Protein AF-A0AA88RPQ1-F1 (afdb_monomer_lite)

Organism: NCBI:txid112253

Structure (mmCIF, N/CA/C/O backbone):
data_AF-A0AA88RPQ1-F1
#
_entry.id   AF-A0AA88RPQ1-F1
#
loop_
_atom_site.group_PDB
_atom_site.id
_atom_site.type_symbol
_atom_site.label_atom_id
_atom_site.label_alt_id
_atom_site.label_comp_id
_atom_site.label_asym_id
_atom_site.label_entity_id
_atom_site.label_seq_id
_atom_site.pdbx_PDB_ins_code
_atom_site.Cartn_x
_atom_site.Cartn_y
_atom_site.Cartn_z
_atom_site.occupancy
_atom_site.B_iso_or_equiv
_atom_site.auth_seq_id
_atom_site.auth_comp_id
_atom_site.auth_asym_id
_atom_site.auth_atom_id
_atom_site.p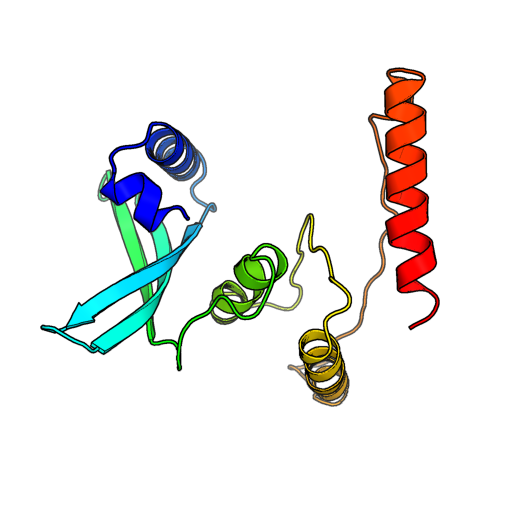dbx_PDB_model_num
ATOM 1 N N . MET A 1 1 ? 1.949 0.359 9.535 1.00 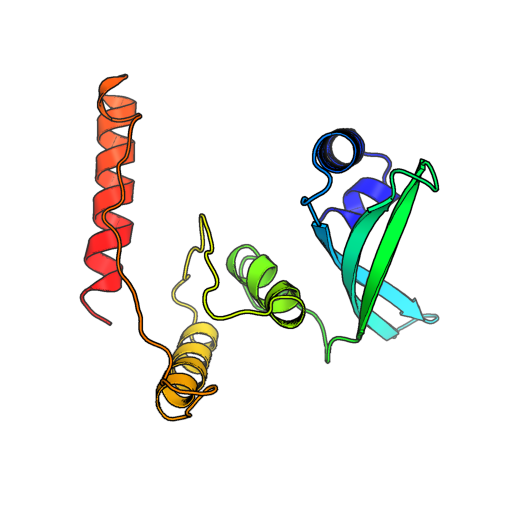71.94 1 MET A N 1
ATOM 2 C CA . MET A 1 1 ? 1.415 1.557 10.227 1.00 71.94 1 MET A CA 1
ATOM 3 C C . MET A 1 1 ? 0.007 1.309 10.757 1.00 71.94 1 MET A C 1
ATOM 5 O O . MET A 1 1 ? -0.143 1.326 11.966 1.00 71.94 1 MET A O 1
ATOM 9 N N . TYR A 1 2 ? -0.981 0.976 9.917 1.00 82.88 2 TYR A N 1
ATOM 10 C CA . TYR A 1 2 ? -2.363 0.727 10.369 1.00 82.88 2 TYR A CA 1
ATOM 11 C C . TYR A 1 2 ? -2.497 -0.318 11.497 1.00 82.88 2 TYR A C 1
ATOM 13 O O . TYR A 1 2 ? -3.101 -0.016 12.520 1.00 82.88 2 TYR A O 1
ATOM 21 N N . GLY A 1 3 ? -1.876 -1.501 11.369 1.00 82.31 3 GLY A N 1
ATOM 22 C CA . GLY A 1 3 ? -1.932 -2.538 12.414 1.00 82.31 3 GLY A CA 1
ATOM 23 C C . GLY A 1 3 ? -1.423 -2.073 13.785 1.00 82.31 3 GLY A C 1
ATOM 24 O O . GLY A 1 3 ? -2.063 -2.321 14.801 1.00 82.31 3 GLY A O 1
ATOM 25 N N . TYR A 1 4 ? -0.326 -1.312 13.804 1.00 84.69 4 TYR A N 1
ATOM 26 C CA . TYR A 1 4 ? 0.223 -0.712 15.025 1.00 84.69 4 TYR A CA 1
ATOM 27 C C . TYR A 1 4 ? -0.730 0.324 15.638 1.00 84.69 4 TYR A C 1
ATOM 29 O O . TYR A 1 4 ? -1.042 0.255 16.823 1.00 84.69 4 TYR A O 1
ATOM 37 N N . GLN A 1 5 ? -1.250 1.243 14.818 1.00 85.94 5 GLN A N 1
ATOM 38 C CA . GLN A 1 5 ? -2.199 2.273 15.258 1.00 85.94 5 GLN A CA 1
ATOM 39 C C . GLN A 1 5 ? -3.470 1.658 15.843 1.00 85.94 5 GLN A C 1
ATOM 41 O O . GLN A 1 5 ? -3.979 2.117 16.862 1.00 85.94 5 GLN A O 1
ATOM 46 N N . LYS A 1 6 ? -3.955 0.583 15.216 1.00 86.06 6 LYS A N 1
ATOM 47 C CA . LYS A 1 6 ? -5.101 -0.191 15.684 1.00 86.06 6 LYS A CA 1
ATOM 48 C C . LYS A 1 6 ? -4.813 -0.871 17.022 1.00 86.06 6 LYS A C 1
ATOM 50 O O . LYS A 1 6 ? -5.631 -0.765 17.928 1.00 86.06 6 LYS A O 1
ATOM 55 N N . GLY A 1 7 ? -3.655 -1.520 17.167 1.00 84.44 7 GLY A N 1
ATOM 56 C CA . GLY A 1 7 ? -3.239 -2.153 18.425 1.00 84.44 7 GLY A CA 1
ATOM 57 C C . GLY A 1 7 ? -3.122 -1.170 19.596 1.00 84.44 7 GLY A C 1
ATOM 58 O O . GLY A 1 7 ? -3.408 -1.538 20.731 1.00 84.44 7 GLY A O 1
ATOM 59 N N . ASN A 1 8 ? -2.776 0.087 19.311 1.00 87.31 8 ASN A N 1
ATOM 60 C CA . ASN A 1 8 ? -2.660 1.154 20.308 1.00 87.31 8 ASN A CA 1
ATOM 61 C C . ASN A 1 8 ? -3.944 1.972 20.519 1.00 87.31 8 ASN A C 1
ATOM 63 O O . ASN A 1 8 ? -3.943 2.882 21.345 1.00 87.31 8 ASN A O 1
ATOM 67 N N . GLY A 1 9 ? -5.021 1.694 19.776 1.00 87.19 9 GLY A N 1
ATOM 68 C CA . GLY A 1 9 ? -6.270 2.457 19.870 1.00 87.19 9 GLY A CA 1
ATOM 69 C C . GLY A 1 9 ? -6.147 3.917 19.417 1.00 87.19 9 GLY A C 1
ATOM 70 O O . GLY A 1 9 ? -6.804 4.793 19.972 1.00 87.19 9 GLY A O 1
ATOM 71 N N . GLU A 1 10 ? -5.287 4.211 18.440 1.00 91.94 10 GLU A N 1
ATOM 72 C CA . GLU A 1 10 ? -5.143 5.567 17.903 1.00 91.94 10 GLU A CA 1
ATOM 73 C C . GLU A 1 10 ? -6.362 5.980 17.060 1.00 91.94 10 GLU A C 1
ATOM 75 O O . GLU A 1 10 ? -6.844 5.209 16.228 1.00 91.94 10 GLU A O 1
ATOM 80 N N . SER A 1 11 ? -6.787 7.246 17.170 1.00 89.38 11 SER A N 1
ATOM 81 C CA . SER A 1 11 ? -7.934 7.794 16.421 1.00 89.38 11 SER A CA 1
ATOM 82 C C . SER A 1 11 ? -7.799 7.645 14.901 1.00 89.38 11 SER A C 1
ATOM 84 O O . SER A 1 11 ? -8.776 7.400 14.198 1.00 89.38 11 SER A O 1
ATOM 86 N N . ARG A 1 12 ? -6.569 7.709 14.377 1.00 89.38 12 ARG A N 1
ATOM 87 C CA . ARG A 1 12 ? -6.282 7.495 12.949 1.00 89.38 12 ARG A CA 1
ATOM 88 C C . ARG A 1 12 ? -6.726 6.116 12.458 1.00 89.38 12 ARG A C 1
ATOM 90 O O . ARG A 1 12 ? -7.152 5.988 11.313 1.00 89.38 12 ARG A O 1
ATOM 97 N N . ALA A 1 13 ? -6.647 5.081 13.296 1.00 90.81 13 ALA A N 1
ATOM 98 C CA . ALA A 1 13 ? -7.126 3.754 12.923 1.00 90.81 13 ALA A CA 1
ATOM 99 C C . ALA A 1 13 ? -8.659 3.723 12.799 1.00 90.81 13 ALA A C 1
ATOM 101 O O . ALA A 1 13 ? -9.188 3.042 11.917 1.00 90.81 13 ALA A O 1
ATOM 102 N N . GLU A 1 14 ? -9.368 4.493 13.630 1.00 92.50 14 GLU A N 1
ATOM 103 C CA . GLU A 1 14 ? -10.824 4.646 13.555 1.00 92.50 14 GLU A CA 1
ATOM 104 C C . GLU A 1 14 ? -11.248 5.404 12.295 1.00 92.50 14 GLU A C 1
ATOM 106 O O . GLU A 1 14 ? -12.198 4.996 11.628 1.00 92.50 14 GLU A O 1
ATOM 111 N N . GLU A 1 15 ? -10.515 6.453 11.918 1.00 93.94 15 GLU A N 1
ATOM 112 C CA . GLU A 1 15 ? -10.731 7.191 10.668 1.00 93.94 15 GLU A CA 1
ATOM 113 C C . GLU A 1 15 ? -10.535 6.287 9.443 1.00 93.94 15 GLU A C 1
ATOM 115 O O . GLU A 1 15 ? -11.379 6.257 8.546 1.00 93.94 15 GLU A O 1
ATOM 120 N N . ILE A 1 16 ? -9.466 5.484 9.416 1.00 93.19 16 ILE A N 1
ATOM 121 C CA . ILE A 1 16 ? -9.223 4.515 8.337 1.00 93.19 16 ILE A CA 1
ATOM 122 C C . ILE A 1 16 ? -10.343 3.465 8.289 1.00 93.19 16 ILE A C 1
ATOM 124 O O . ILE A 1 16 ? -10.850 3.147 7.210 1.00 93.19 16 ILE A O 1
ATOM 128 N N . LEU A 1 17 ? -10.785 2.954 9.443 1.00 94.00 17 LEU A N 1
ATOM 129 C CA . LEU A 1 17 ? -11.918 2.030 9.515 1.00 94.00 17 LEU A CA 1
ATOM 130 C C . LEU A 1 17 ? -13.213 2.683 9.012 1.00 94.00 17 LEU A C 1
ATOM 132 O O . LEU A 1 17 ? -13.978 2.049 8.286 1.00 94.00 17 LEU A O 1
ATOM 136 N N . TYR A 1 18 ? -13.461 3.945 9.361 1.00 95.12 18 TYR A N 1
ATOM 137 C CA . TYR A 1 18 ? -14.588 4.720 8.851 1.00 95.12 18 TYR A CA 1
ATOM 138 C C . TYR A 1 18 ? -14.531 4.853 7.324 1.00 95.12 18 TYR A C 1
ATOM 140 O O . TYR A 1 18 ? -15.545 4.656 6.653 1.00 95.12 18 TYR A O 1
ATOM 148 N N . LEU A 1 19 ? -13.358 5.116 6.746 1.00 95.50 19 LEU A N 1
ATOM 149 C CA . LEU A 1 19 ? -13.198 5.162 5.293 1.00 95.50 19 LEU A CA 1
ATOM 150 C C . LEU A 1 19 ? -13.504 3.808 4.646 1.00 95.50 19 LEU A C 1
ATOM 152 O O . LEU A 1 19 ? -14.239 3.780 3.661 1.00 95.50 19 LEU A O 1
ATOM 156 N N . MET A 1 20 ? -13.021 2.694 5.209 1.00 96.00 20 MET A N 1
ATOM 157 C CA . MET A 1 20 ? -13.335 1.352 4.694 1.00 96.00 20 MET A CA 1
ATOM 158 C C . MET A 1 20 ? -14.833 1.030 4.787 1.00 96.00 20 MET A C 1
ATOM 160 O O . MET A 1 20 ? -15.389 0.424 3.876 1.00 96.00 20 MET A O 1
ATOM 164 N N . LYS A 1 21 ? -15.512 1.478 5.851 1.00 96.25 21 LYS A N 1
ATOM 165 C CA . LYS A 1 2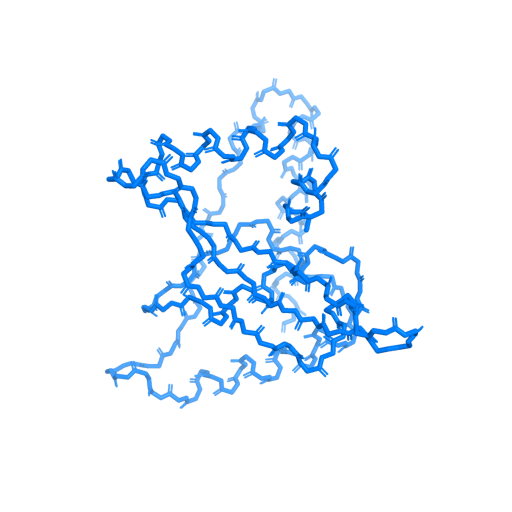1 ? -16.970 1.333 6.003 1.00 96.25 21 LYS A CA 1
ATOM 166 C C . LYS A 1 21 ? -17.754 2.074 4.926 1.00 96.25 21 LYS A C 1
ATOM 168 O O . LYS A 1 21 ? -18.773 1.571 4.472 1.00 96.25 21 LYS A O 1
ATOM 173 N N . ASN A 1 22 ? -17.305 3.261 4.529 1.00 96.62 22 ASN A N 1
ATOM 174 C CA . ASN A 1 22 ? -18.028 4.092 3.564 1.00 96.62 22 ASN A CA 1
ATOM 175 C C . ASN A 1 22 ? -17.619 3.838 2.107 1.00 96.62 22 ASN A C 1
ATOM 177 O O . ASN A 1 22 ? -18.283 4.324 1.196 1.00 96.62 22 ASN A O 1
ATOM 181 N N . ASN A 1 23 ? -16.544 3.082 1.874 1.00 95.50 23 ASN A N 1
ATOM 182 C CA . ASN A 1 23 ? -16.013 2.812 0.543 1.00 95.50 23 ASN A CA 1
ATOM 183 C C . ASN A 1 23 ? -15.764 1.310 0.385 1.00 95.50 23 ASN A C 1
ATOM 185 O O . ASN A 1 23 ? -14.692 0.817 0.716 1.00 95.50 23 ASN A O 1
ATOM 189 N N . GLU A 1 24 ? -16.737 0.579 -0.162 1.00 92.81 24 GLU A N 1
ATOM 190 C CA . GLU A 1 24 ? -16.681 -0.890 -0.277 1.00 92.81 24 GLU A CA 1
ATOM 191 C C . GLU A 1 24 ? -15.471 -1.403 -1.083 1.00 92.81 24 GLU A C 1
ATOM 193 O O . GLU A 1 24 ? -14.927 -2.472 -0.808 1.00 92.81 24 GLU A O 1
ATOM 198 N N . ALA A 1 25 ? -15.011 -0.627 -2.068 1.00 91.31 25 ALA A N 1
ATOM 199 C CA . ALA A 1 25 ? -13.838 -0.974 -2.864 1.00 91.31 25 ALA A CA 1
ATOM 200 C C . ALA A 1 25 ? -12.504 -0.742 -2.126 1.00 91.31 25 ALA A C 1
ATOM 202 O O . ALA A 1 25 ? -11.471 -1.267 -2.563 1.00 91.31 25 ALA A O 1
ATOM 203 N N . LEU A 1 26 ? -12.508 0.035 -1.036 1.00 94.31 26 LEU A N 1
ATOM 204 C CA . LEU A 1 26 ? -11.302 0.387 -0.300 1.00 94.31 26 LEU A CA 1
ATOM 205 C C . LEU A 1 26 ? -10.784 -0.819 0.482 1.00 94.31 26 LEU A C 1
ATOM 207 O O . LEU A 1 26 ? -11.505 -1.487 1.223 1.00 94.31 26 LEU A O 1
ATOM 211 N N . ARG A 1 27 ? -9.492 -1.075 0.314 1.00 94.56 27 ARG A N 1
ATOM 212 C CA . ARG A 1 27 ? -8.748 -2.125 1.004 1.00 94.56 27 ARG A CA 1
ATOM 213 C C . ARG A 1 27 ? -7.504 -1.493 1.599 1.00 94.56 27 ARG A C 1
ATOM 215 O O . ARG A 1 27 ? -6.933 -0.584 0.997 1.00 94.56 27 ARG A O 1
ATOM 222 N N . VAL A 1 28 ? -7.085 -1.977 2.758 1.00 94.00 28 VAL A N 1
ATOM 223 C CA . VAL A 1 28 ? -5.899 -1.467 3.451 1.00 94.00 28 VAL A CA 1
ATOM 224 C C . VAL A 1 28 ? -4.900 -2.601 3.580 1.00 94.00 28 VAL A C 1
ATOM 226 O O . VAL A 1 28 ? -5.226 -3.666 4.098 1.00 94.00 28 VAL A O 1
ATOM 229 N N . ALA A 1 29 ? -3.684 -2.376 3.091 1.00 92.69 29 ALA A N 1
ATOM 230 C CA . ALA A 1 29 ? -2.565 -3.274 3.321 1.00 92.69 29 ALA A CA 1
ATOM 231 C C . ALA A 1 29 ? -1.693 -2.722 4.454 1.00 92.69 29 ALA A C 1
ATOM 233 O O . ALA A 1 29 ? -1.434 -1.519 4.516 1.00 92.69 29 ALA A O 1
ATOM 234 N N . TYR A 1 30 ? -1.217 -3.586 5.347 1.00 91.00 30 TYR A N 1
ATOM 235 C CA . TYR A 1 30 ? -0.244 -3.216 6.374 1.00 91.00 30 TYR A CA 1
ATOM 236 C C . TYR A 1 30 ? 0.699 -4.374 6.703 1.00 91.00 30 TYR A C 1
ATOM 238 O O . TYR A 1 30 ? 0.415 -5.528 6.393 1.00 91.00 30 TYR A O 1
ATOM 246 N N . VAL A 1 31 ? 1.829 -4.048 7.331 1.00 89.62 31 VAL A N 1
ATOM 247 C CA . VAL A 1 31 ? 2.740 -5.042 7.907 1.00 89.62 31 VAL A CA 1
ATOM 248 C C . VAL A 1 31 ? 2.360 -5.315 9.349 1.00 89.62 31 VAL A C 1
ATOM 250 O O . VAL A 1 31 ? 2.218 -4.373 10.136 1.00 89.62 31 VAL A O 1
ATOM 253 N N . ASP A 1 32 ? 2.223 -6.592 9.663 1.00 89.69 32 ASP A N 1
ATOM 254 C CA . ASP A 1 32 ? 2.010 -7.131 10.995 1.00 89.69 32 ASP A CA 1
ATOM 255 C C . ASP A 1 32 ? 3.290 -7.823 11.485 1.00 89.69 32 ASP A C 1
ATOM 257 O O . ASP A 1 32 ? 3.990 -8.476 10.704 1.00 89.69 32 ASP A O 1
ATOM 261 N N . GLU A 1 33 ? 3.600 -7.661 12.768 1.00 88.69 33 GLU A N 1
ATOM 262 C CA . GLU A 1 33 ? 4.789 -8.225 13.411 1.00 88.69 33 GLU A CA 1
ATOM 263 C C . GLU A 1 33 ? 4.346 -9.190 14.506 1.00 88.69 33 GLU A C 1
ATOM 265 O O . GLU A 1 33 ? 3.803 -8.782 15.534 1.00 88.69 33 GLU A O 1
ATOM 270 N N . PHE A 1 34 ? 4.594 -10.480 14.300 1.00 85.56 34 PHE A N 1
ATOM 271 C CA . PHE A 1 34 ? 4.248 -11.519 15.258 1.00 85.56 34 PHE A CA 1
ATOM 272 C C . PHE A 1 34 ? 5.502 -11.986 15.997 1.00 85.56 34 PHE A C 1
ATOM 274 O O . PHE A 1 34 ? 6.456 -12.456 15.381 1.00 85.56 34 PHE A O 1
ATOM 281 N N . ARG A 1 35 ? 5.518 -11.864 17.329 1.00 82.81 35 ARG A N 1
ATOM 282 C CA . ARG A 1 35 ? 6.651 -12.304 18.158 1.00 82.81 35 ARG A CA 1
ATOM 283 C C . ARG A 1 35 ? 6.405 -13.712 18.690 1.00 82.81 35 ARG A C 1
ATOM 285 O O . ARG A 1 35 ? 5.507 -13.907 19.510 1.00 82.81 35 ARG A O 1
ATOM 292 N N . PHE A 1 36 ? 7.219 -14.676 18.263 1.00 74.44 36 PHE A N 1
ATOM 293 C CA . PHE A 1 36 ? 7.201 -16.038 18.794 1.00 74.44 36 PHE A CA 1
ATOM 294 C C . PHE A 1 36 ? 8.248 -16.158 19.912 1.00 74.44 36 PHE A C 1
ATOM 296 O O . PHE A 1 36 ? 9.455 -16.169 19.675 1.00 74.44 36 PHE A O 1
ATOM 303 N N . GLY A 1 37 ? 7.802 -16.236 21.168 1.00 73.19 37 GLY A N 1
ATOM 304 C CA . GLY A 1 37 ? 8.716 -16.388 22.305 1.00 73.19 37 GLY A CA 1
ATOM 305 C C . GLY A 1 37 ? 9.655 -15.189 22.505 1.00 73.19 37 GLY A C 1
ATOM 306 O O . GLY A 1 37 ? 9.213 -14.042 22.474 1.00 73.19 37 GLY A O 1
ATOM 307 N N . ARG A 1 38 ? 10.938 -15.451 22.808 1.00 66.94 38 ARG A N 1
ATOM 308 C CA . ARG A 1 38 ? 11.892 -14.417 23.255 1.00 66.94 38 ARG A CA 1
ATOM 309 C C . ARG A 1 38 ? 12.726 -13.762 22.146 1.00 66.94 38 ARG A C 1
ATOM 311 O O . ARG A 1 38 ? 13.221 -12.671 22.409 1.00 66.94 38 ARG A O 1
ATOM 318 N N . GLU A 1 39 ? 12.878 -14.356 20.956 1.00 67.69 39 GLU A N 1
ATOM 319 C CA . GLU A 1 39 ? 13.879 -13.865 19.980 1.00 67.69 39 GLU A CA 1
ATOM 320 C C . GLU A 1 39 ? 13.445 -13.837 18.501 1.00 67.69 39 GLU A C 1
ATOM 322 O O . GLU A 1 39 ? 14.026 -13.065 17.741 1.00 67.69 39 GLU A O 1
ATOM 327 N N . GLU A 1 40 ? 12.413 -14.574 18.069 1.00 79.94 40 GLU A N 1
ATOM 328 C CA . GLU A 1 40 ? 12.017 -14.589 16.650 1.00 79.94 40 GLU A CA 1
ATOM 329 C C . GLU A 1 40 ? 10.802 -13.690 16.371 1.00 79.94 40 GLU A C 1
ATOM 331 O O . GLU A 1 40 ? 9.727 -13.840 16.964 1.00 79.94 40 GLU A O 1
ATOM 336 N N . VAL A 1 41 ? 10.982 -12.743 15.444 1.00 87.00 41 VAL A N 1
ATOM 337 C CA . VAL A 1 41 ? 9.915 -11.886 14.912 1.00 87.00 41 VAL A CA 1
ATOM 338 C C . VAL A 1 41 ? 9.588 -12.342 13.498 1.00 87.00 41 VAL A C 1
ATOM 340 O O . VAL A 1 41 ? 10.438 -12.314 12.608 1.00 87.00 41 VAL A O 1
ATOM 343 N N . GLU A 1 42 ? 8.342 -12.744 13.285 1.00 90.19 42 GLU A N 1
ATOM 344 C CA . GLU A 1 42 ? 7.808 -13.026 11.962 1.00 90.19 42 GLU A CA 1
ATOM 345 C C . GLU A 1 42 ? 7.080 -11.799 11.416 1.00 90.19 42 GLU A C 1
ATOM 347 O O . GLU A 1 42 ? 6.306 -11.143 12.115 1.00 90.19 42 GLU A O 1
ATOM 352 N N . TYR A 1 43 ? 7.312 -11.511 10.140 1.00 89.62 43 TYR A N 1
ATOM 353 C CA . TYR A 1 43 ? 6.703 -10.385 9.444 1.00 89.62 43 TYR A CA 1
ATOM 354 C C . TYR A 1 43 ? 5.645 -10.892 8.476 1.00 89.62 43 TYR A C 1
ATOM 356 O O . TYR A 1 43 ? 5.886 -11.823 7.704 1.00 89.62 43 TYR A O 1
ATOM 364 N N . TYR A 1 44 ? 4.485 -10.248 8.479 1.00 91.69 44 TYR A N 1
ATOM 365 C CA . TYR A 1 44 ? 3.380 -10.581 7.594 1.00 91.69 44 TYR A CA 1
ATOM 366 C C . TYR A 1 44 ? 2.904 -9.341 6.848 1.00 91.69 44 TYR A C 1
ATOM 368 O O . TYR A 1 44 ? 2.703 -8.291 7.447 1.00 91.69 44 TYR A O 1
ATOM 376 N N . SER A 1 45 ? 2.673 -9.466 5.544 1.00 93.00 45 SER A N 1
ATOM 377 C CA . SER A 1 45 ? 1.867 -8.504 4.795 1.00 93.00 45 SER A CA 1
ATOM 378 C C . SER A 1 45 ? 0.408 -8.941 4.894 1.00 93.00 45 SER A C 1
ATOM 380 O O . SER A 1 45 ? 0.078 -10.083 4.556 1.00 93.00 45 SER A O 1
ATOM 382 N N . VAL A 1 46 ? -0.459 -8.058 5.383 1.00 94.50 46 VAL A N 1
ATOM 383 C CA . VAL A 1 46 ? -1.881 -8.329 5.622 1.00 94.50 46 VAL A CA 1
ATOM 384 C C . VAL A 1 46 ? -2.719 -7.370 4.788 1.00 94.50 46 VAL A C 1
ATOM 386 O O . VAL A 1 46 ? -2.461 -6.167 4.783 1.00 94.50 46 VAL A O 1
ATOM 389 N N . LEU A 1 47 ? -3.725 -7.898 4.089 1.00 95.94 47 LEU A N 1
ATOM 390 C CA . LEU A 1 47 ? -4.719 -7.118 3.355 1.00 95.94 47 LEU A CA 1
ATOM 391 C C . LEU A 1 47 ? -6.076 -7.252 4.040 1.00 95.94 47 LEU A C 1
ATOM 393 O O . LEU A 1 47 ? -6.580 -8.366 4.180 1.00 95.94 47 LEU A O 1
ATOM 397 N N . VAL A 1 48 ? -6.693 -6.129 4.394 1.00 96.69 48 VAL A N 1
ATOM 398 C CA . VAL A 1 48 ? -8.013 -6.083 5.036 1.00 96.69 48 VAL A CA 1
ATOM 399 C C . VAL A 1 48 ? -9.026 -5.292 4.212 1.00 96.69 48 VAL A C 1
ATOM 401 O O . VAL A 1 48 ? -8.669 -4.438 3.395 1.00 96.69 48 VAL A O 1
ATOM 404 N N . LYS A 1 49 ? -10.307 -5.573 4.452 1.00 96.81 49 LYS A N 1
ATOM 405 C CA . LYS A 1 49 ? -11.451 -4.762 4.010 1.00 96.81 49 LYS A CA 1
ATOM 406 C C . LYS A 1 49 ? -12.506 -4.700 5.107 1.00 96.81 49 LYS A C 1
ATOM 408 O O . LYS A 1 49 ? -12.512 -5.535 6.009 1.00 96.81 49 LYS A O 1
ATOM 413 N N . TYR A 1 50 ? -13.457 -3.781 4.976 1.00 97.56 50 TYR A N 1
ATOM 414 C CA . TYR A 1 50 ? -14.693 -3.851 5.748 1.00 97.56 50 TYR A CA 1
ATOM 415 C C . TYR A 1 50 ? -15.734 -4.698 5.009 1.00 97.56 50 TYR A C 1
ATOM 417 O O . TYR A 1 50 ? -16.032 -4.454 3.840 1.00 97.56 50 TYR A O 1
ATOM 425 N N . ASP A 1 51 ? -16.278 -5.707 5.681 1.00 97.12 51 ASP A N 1
ATOM 426 C CA . ASP A 1 51 ? -17.378 -6.515 5.172 1.00 97.12 51 ASP A CA 1
ATOM 427 C C . ASP A 1 51 ? -18.717 -5.928 5.638 1.00 97.12 51 ASP A C 1
ATOM 429 O O . ASP A 1 51 ? -19.018 -5.898 6.833 1.00 97.12 51 ASP A O 1
ATOM 433 N N . GLN A 1 52 ? -19.524 -5.452 4.688 1.00 94.50 52 GLN A N 1
ATOM 434 C CA . GLN A 1 52 ? -20.805 -4.794 4.972 1.00 94.50 52 GLN A CA 1
ATOM 435 C C . GLN A 1 52 ? -21.860 -5.755 5.530 1.00 94.50 52 GLN A C 1
ATOM 437 O O . GLN A 1 52 ? -22.720 -5.342 6.311 1.00 94.50 52 GLN A O 1
ATOM 442 N N . LEU A 1 53 ? -21.799 -7.036 5.153 1.00 95.25 53 LEU A N 1
ATOM 443 C CA . LEU A 1 53 ? -22.760 -8.046 5.591 1.00 95.25 53 LEU A CA 1
ATOM 444 C C . LEU A 1 53 ? -22.451 -8.487 7.019 1.00 95.25 53 LEU A C 1
ATOM 446 O O . LEU A 1 53 ? -23.340 -8.519 7.868 1.00 95.25 53 LEU A O 1
ATOM 450 N N . LEU A 1 54 ? -21.177 -8.770 7.294 1.00 95.81 54 LEU A N 1
ATOM 451 C CA . LEU A 1 54 ? -20.709 -9.156 8.626 1.00 95.81 54 LEU A CA 1
ATOM 452 C C . LEU A 1 54 ? -20.554 -7.955 9.571 1.00 95.81 54 LEU A C 1
ATOM 454 O O . LEU A 1 54 ? -20.354 -8.142 10.769 1.00 95.81 54 LEU A O 1
ATOM 458 N N . LYS A 1 55 ? -20.646 -6.729 9.042 1.00 95.44 55 LYS A N 1
ATOM 459 C CA . LYS A 1 55 ? -20.464 -5.459 9.760 1.00 95.44 55 LYS A CA 1
ATOM 460 C C . LYS A 1 55 ? -19.146 -5.381 10.529 1.00 95.44 55 LYS A C 1
ATOM 462 O O . LYS A 1 55 ? -19.059 -4.716 11.566 1.00 95.44 55 LYS A O 1
ATOM 467 N N . GLN A 1 56 ? -18.098 -5.992 9.993 1.00 95.44 56 GLN A N 1
ATOM 468 C CA . GLN A 1 56 ? -16.784 -6.033 10.623 1.00 95.44 56 GLN A CA 1
ATOM 469 C C . GLN A 1 56 ? -15.662 -5.976 9.594 1.00 95.44 56 GLN A C 1
ATOM 471 O O . GLN A 1 56 ? -15.844 -6.288 8.419 1.00 95.44 56 GLN A O 1
ATOM 476 N N . GLU A 1 57 ? -14.484 -5.575 10.055 1.00 94.69 57 GLU A N 1
ATOM 477 C CA . GLU A 1 57 ? -13.257 -5.721 9.283 1.00 94.69 57 GLU A CA 1
ATOM 478 C C . GLU A 1 57 ? -12.901 -7.203 9.159 1.00 94.69 57 GLU A C 1
ATOM 480 O O . GLU A 1 57 ? -12.990 -7.955 10.130 1.00 94.69 57 GLU A O 1
ATOM 485 N N . VAL A 1 58 ? -12.496 -7.615 7.963 1.00 96.38 58 VAL A N 1
ATOM 486 C CA . VAL A 1 58 ? -12.056 -8.977 7.675 1.00 96.38 58 VAL A CA 1
ATOM 487 C C . VAL A 1 58 ? -10.702 -8.945 6.983 1.00 96.38 58 VAL A C 1
ATOM 489 O O . VAL A 1 58 ? -10.451 -8.124 6.094 1.00 96.38 58 VAL A O 1
ATOM 492 N N . GLU A 1 59 ? -9.833 -9.867 7.378 1.00 96.38 59 GLU A N 1
ATOM 493 C CA . GLU A 1 59 ? -8.598 -10.141 6.656 1.00 96.38 59 GLU A CA 1
ATOM 494 C C . GLU A 1 59 ? -8.912 -10.940 5.390 1.00 96.38 59 GLU A C 1
ATOM 496 O O . GLU A 1 59 ? -9.588 -11.967 5.427 1.00 96.38 59 GLU A O 1
ATOM 501 N N . ILE A 1 60 ? -8.421 -10.453 4.254 1.00 96.06 60 ILE A N 1
ATOM 502 C CA . ILE A 1 60 ? -8.534 -11.129 2.960 1.00 96.06 60 ILE A CA 1
ATOM 503 C C . ILE A 1 60 ? -7.343 -12.067 2.773 1.00 96.06 60 ILE A C 1
ATOM 505 O O . ILE A 1 60 ? -7.507 -13.218 2.377 1.00 96.06 60 ILE A O 1
ATOM 509 N N . TYR A 1 61 ? -6.141 -11.564 3.055 1.00 96.38 61 TYR A N 1
ATOM 510 C CA . TYR A 1 61 ? -4.893 -12.298 2.897 1.00 96.38 61 TYR A CA 1
ATOM 511 C C . TYR A 1 61 ? -3.931 -11.969 4.036 1.00 96.38 61 TYR A C 1
ATOM 513 O O . TYR A 1 61 ? -3.829 -10.814 4.449 1.00 96.38 61 TYR A O 1
ATOM 521 N N . ARG A 1 62 ? -3.167 -12.979 4.460 1.00 95.25 62 ARG A N 1
ATOM 522 C CA . ARG A 1 62 ? -1.984 -12.857 5.317 1.00 95.25 62 ARG A CA 1
ATOM 523 C C . ARG A 1 62 ? -0.855 -13.649 4.662 1.00 95.25 62 ARG A C 1
ATOM 525 O O . ARG A 1 62 ? -0.969 -14.860 4.496 1.00 95.25 62 ARG A O 1
ATOM 532 N N . ILE A 1 63 ? 0.214 -12.966 4.262 1.00 93.94 63 ILE A N 1
ATOM 533 C CA . ILE A 1 63 ? 1.360 -13.569 3.570 1.00 93.94 63 ILE A CA 1
ATOM 534 C C . ILE A 1 63 ? 2.615 -13.330 4.401 1.00 93.94 63 ILE A C 1
ATOM 536 O O . ILE A 1 63 ? 2.933 -12.186 4.724 1.00 93.94 63 ILE A O 1
ATOM 540 N N . ARG A 1 64 ? 3.329 -14.409 4.739 1.00 92.19 64 ARG A N 1
ATOM 541 C CA . ARG A 1 64 ? 4.610 -14.333 5.448 1.00 92.19 64 ARG A CA 1
ATOM 542 C C . ARG A 1 64 ? 5.668 -13.695 4.549 1.00 92.19 64 ARG A C 1
ATOM 544 O O . ARG A 1 64 ? 5.855 -14.118 3.410 1.00 92.19 64 ARG A O 1
ATOM 551 N N . LEU A 1 65 ? 6.361 -12.697 5.078 1.00 89.31 65 LEU A N 1
ATOM 552 C CA . LEU A 1 65 ? 7.492 -12.042 4.435 1.00 89.31 65 LEU A CA 1
ATOM 553 C C . LEU A 1 65 ? 8.800 -12.771 4.792 1.00 89.31 65 LEU A C 1
ATOM 555 O O . LEU A 1 65 ? 8.900 -13.366 5.868 1.00 89.31 65 LEU A O 1
ATOM 559 N N . PRO A 1 66 ? 9.817 -12.729 3.912 1.00 85.06 66 PRO A N 1
ATOM 560 C CA . PRO A 1 66 ? 11.088 -13.422 4.134 1.00 85.06 66 PRO A CA 1
ATOM 561 C C . PRO A 1 66 ? 11.962 -12.776 5.223 1.00 85.06 66 PRO A C 1
ATOM 563 O O . PRO A 1 66 ? 12.997 -13.333 5.576 1.00 85.06 66 PRO A O 1
ATOM 566 N N . GLY A 1 67 ? 11.574 -11.611 5.747 1.00 82.75 67 GLY A N 1
ATOM 567 C CA . GLY A 1 67 ? 12.332 -10.861 6.741 1.00 82.75 67 GLY A CA 1
ATOM 568 C C . GLY A 1 67 ? 11.720 -9.483 7.021 1.00 82.75 67 GLY A C 1
ATOM 569 O O . GLY A 1 67 ? 10.595 -9.215 6.581 1.00 82.75 67 GLY A O 1
ATOM 570 N N . PRO A 1 68 ? 12.441 -8.609 7.745 1.00 75.75 68 PRO A N 1
ATOM 571 C CA . PRO A 1 68 ? 11.983 -7.257 8.050 1.00 75.75 68 PRO A CA 1
ATOM 572 C C . PRO A 1 68 ? 11.799 -6.431 6.771 1.00 75.75 68 PRO A C 1
ATOM 574 O O . PRO A 1 68 ? 12.643 -6.452 5.879 1.00 75.75 68 PRO A O 1
ATOM 577 N N . LEU A 1 69 ? 10.692 -5.683 6.690 1.00 67.12 69 LEU A N 1
ATOM 578 C CA . LEU A 1 69 ? 10.356 -4.904 5.491 1.00 67.12 69 LEU A CA 1
ATOM 579 C C . LEU A 1 69 ? 11.162 -3.600 5.367 1.00 67.12 69 LEU A C 1
ATOM 581 O O . LEU A 1 69 ? 11.445 -3.153 4.258 1.00 67.12 69 LEU A O 1
ATOM 585 N N . LYS A 1 70 ? 11.490 -2.960 6.493 1.00 66.38 70 LYS A N 1
ATOM 586 C CA . LYS A 1 70 ? 12.170 -1.659 6.501 1.00 66.38 70 LYS A CA 1
ATOM 587 C C . LYS A 1 70 ? 13.661 -1.846 6.241 1.00 66.38 70 LYS A C 1
ATOM 589 O O . LYS A 1 70 ? 14.411 -2.142 7.168 1.00 66.38 70 LYS A O 1
ATOM 594 N N . LEU A 1 71 ? 14.051 -1.685 4.982 1.00 60.94 71 LEU A N 1
ATOM 595 C CA . LEU A 1 71 ? 15.450 -1.645 4.554 1.00 60.94 71 LEU A CA 1
ATOM 596 C C . LEU A 1 71 ? 15.950 -0.196 4.346 1.00 60.94 71 LEU A C 1
ATOM 598 O O . LEU A 1 71 ? 17.157 0.013 4.392 1.00 60.94 71 LEU A O 1
ATOM 602 N N . GLY A 1 72 ? 15.051 0.792 4.196 1.00 59.44 72 GLY A N 1
ATOM 603 C CA . GLY A 1 72 ? 15.329 2.231 4.035 1.00 59.44 72 GLY A CA 1
ATOM 604 C C . GLY A 1 72 ? 14.348 3.140 4.813 1.00 59.44 72 GLY A C 1
ATOM 605 O O . GLY A 1 72 ? 13.981 2.830 5.951 1.00 59.44 72 GLY A O 1
ATOM 606 N N . GLU A 1 73 ? 13.944 4.291 4.249 1.00 57.94 73 GLU A N 1
ATOM 607 C CA . GLU A 1 73 ? 13.216 5.369 4.968 1.00 57.94 73 GLU A CA 1
ATOM 608 C C . GLU A 1 73 ? 11.722 5.107 5.244 1.00 57.94 73 GLU A C 1
ATOM 610 O O . GLU A 1 73 ? 11.071 5.846 5.988 1.00 57.94 73 GLU A O 1
ATOM 615 N N . GLY A 1 74 ? 11.148 4.036 4.703 1.00 60.44 74 GLY A N 1
ATOM 616 C CA . GLY A 1 74 ? 9.806 3.557 5.037 1.00 60.44 74 GLY A CA 1
ATOM 617 C C . GLY A 1 74 ? 8.670 4.010 4.110 1.00 60.44 74 GLY A C 1
ATOM 618 O O . GLY A 1 74 ? 7.578 3.445 4.222 1.00 60.44 74 GLY A O 1
ATOM 619 N N . LYS A 1 75 ? 8.862 4.997 3.219 1.00 66.19 75 LYS A N 1
ATOM 620 C CA . LYS A 1 75 ? 7.830 5.435 2.252 1.00 66.19 75 LYS A CA 1
ATOM 621 C C . LYS A 1 75 ? 7.701 4.469 1.059 1.00 66.19 75 LYS A C 1
ATOM 623 O O . LYS A 1 75 ? 6.620 3.882 0.930 1.00 66.19 75 LYS A O 1
ATOM 628 N N . PRO A 1 76 ? 8.740 4.254 0.225 1.00 64.00 76 PRO A N 1
ATOM 629 C CA . PRO A 1 76 ? 8.686 3.286 -0.879 1.00 64.00 76 PRO A CA 1
ATOM 630 C C . PRO A 1 76 ? 8.429 1.835 -0.420 1.00 64.00 76 PRO A C 1
ATOM 632 O O . PRO A 1 76 ? 7.872 1.015 -1.154 1.00 64.00 76 PRO A O 1
ATOM 635 N N . GLU A 1 77 ? 8.748 1.488 0.826 1.00 70.62 77 GLU A N 1
ATOM 636 C CA . GLU A 1 77 ? 8.519 0.159 1.396 1.00 70.62 77 GLU A CA 1
ATOM 637 C C . GLU A 1 77 ? 7.040 -0.178 1.561 1.00 70.62 77 GLU A C 1
ATOM 639 O O . GLU A 1 77 ? 6.666 -1.339 1.377 1.00 70.62 77 GLU A O 1
ATOM 644 N N . ASN A 1 78 ? 6.189 0.818 1.830 1.00 73.62 78 ASN A N 1
ATOM 645 C CA . ASN A 1 78 ? 4.744 0.611 1.960 1.00 73.62 78 ASN A CA 1
ATOM 646 C C . ASN A 1 78 ? 4.118 0.082 0.657 1.00 73.62 78 ASN A C 1
ATOM 648 O O . ASN A 1 78 ? 3.117 -0.629 0.695 1.00 73.62 78 ASN A O 1
ATOM 652 N N . GLN A 1 79 ? 4.706 0.379 -0.504 1.00 74.75 79 GLN A N 1
ATOM 653 C CA . GLN A 1 79 ? 4.216 -0.135 -1.786 1.00 74.75 79 GLN A CA 1
ATOM 654 C C . GLN A 1 79 ? 4.765 -1.535 -2.086 1.00 74.75 79 GLN A C 1
ATOM 656 O O . GLN A 1 79 ? 4.033 -2.388 -2.594 1.00 74.75 79 GLN A O 1
ATOM 661 N N . ASN A 1 80 ? 6.013 -1.815 -1.697 1.00 78.25 80 ASN A N 1
ATOM 662 C CA . ASN A 1 80 ? 6.672 -3.095 -1.974 1.00 78.25 80 ASN A CA 1
ATOM 663 C C . ASN A 1 80 ? 5.944 -4.286 -1.346 1.00 78.25 80 ASN A C 1
ATOM 665 O O . ASN A 1 80 ? 5.775 -5.312 -1.997 1.00 78.25 80 ASN A O 1
ATOM 669 N N . HIS A 1 81 ? 5.474 -4.173 -0.101 1.00 85.31 81 HIS A N 1
ATOM 670 C CA . HIS A 1 81 ? 4.753 -5.288 0.527 1.00 85.31 81 HIS A CA 1
ATOM 671 C C . HIS A 1 81 ? 3.308 -5.431 0.034 1.00 85.31 81 HIS A C 1
ATOM 673 O O . HIS A 1 81 ? 2.711 -6.496 0.198 1.00 85.31 81 HIS A O 1
ATOM 679 N N . ALA A 1 82 ? 2.737 -4.368 -0.538 1.00 86.12 82 ALA A N 1
ATOM 680 C CA . ALA A 1 82 ? 1.362 -4.344 -1.015 1.00 86.12 82 ALA A CA 1
ATOM 681 C C . ALA A 1 82 ? 1.227 -4.870 -2.454 1.00 86.12 82 ALA A C 1
ATOM 683 O O . ALA A 1 82 ? 0.160 -5.367 -2.818 1.00 86.12 82 ALA A O 1
ATOM 684 N N . ILE A 1 83 ? 2.300 -4.825 -3.259 1.00 85.06 83 ILE A N 1
ATOM 685 C CA . ILE A 1 83 ? 2.285 -5.255 -4.670 1.00 85.06 83 ILE A CA 1
ATOM 686 C C . ILE A 1 83 ? 1.837 -6.713 -4.843 1.00 85.06 83 ILE A C 1
ATOM 688 O O . ILE A 1 83 ? 1.162 -7.056 -5.806 1.00 85.06 83 ILE A O 1
ATOM 692 N N . ILE A 1 84 ? 2.121 -7.584 -3.871 1.00 87.81 84 ILE A N 1
ATOM 693 C CA . ILE A 1 84 ? 1.724 -9.000 -3.916 1.00 87.81 84 ILE A CA 1
ATOM 694 C C . ILE A 1 84 ? 0.201 -9.197 -3.943 1.00 87.81 84 ILE A C 1
ATOM 696 O O . ILE A 1 84 ? -0.265 -10.269 -4.339 1.00 87.81 84 ILE A O 1
ATOM 700 N N . PHE A 1 85 ? -0.576 -8.181 -3.554 1.00 90.25 85 PHE A N 1
ATOM 701 C CA . PHE A 1 85 ? -2.038 -8.189 -3.565 1.00 90.25 85 PHE A CA 1
ATOM 702 C C . PHE A 1 85 ? -2.650 -7.569 -4.821 1.00 90.25 85 PHE A C 1
ATOM 704 O O . PHE A 1 85 ? -3.851 -7.724 -5.045 1.00 90.25 85 PHE A O 1
ATOM 711 N N . THR A 1 86 ? -1.867 -6.858 -5.633 1.00 85.69 86 THR A N 1
ATOM 712 C CA . THR A 1 86 ? -2.387 -6.206 -6.835 1.00 85.69 86 THR A CA 1
ATOM 713 C C . THR A 1 86 ? -2.466 -7.208 -7.983 1.00 85.69 86 THR A C 1
ATOM 715 O O . THR A 1 86 ? -1.629 -8.098 -8.140 1.00 85.69 86 THR A O 1
ATOM 718 N N . ARG A 1 87 ? -3.532 -7.118 -8.773 1.00 80.19 87 ARG A N 1
ATOM 719 C CA . ARG A 1 87 ? -3.773 -7.940 -9.964 1.00 80.19 87 ARG A CA 1
ATOM 720 C C . ARG A 1 87 ? -4.428 -7.060 -11.021 1.00 80.19 87 ARG A C 1
ATOM 722 O O . ARG A 1 87 ? -5.123 -6.110 -10.669 1.00 80.19 87 ARG A O 1
ATOM 729 N N . GLY A 1 88 ? -4.252 -7.418 -12.287 1.00 77.19 88 GLY A N 1
ATOM 730 C CA . GLY A 1 88 ? -4.825 -6.704 -13.426 1.00 77.19 88 GLY A CA 1
ATOM 731 C C . GLY A 1 88 ? -3.755 -6.150 -14.358 1.00 77.19 88 GLY A C 1
ATOM 732 O O . GLY A 1 88 ? -2.562 -6.342 -14.135 1.00 77.19 88 GLY A O 1
ATOM 733 N N . ASP A 1 89 ? -4.210 -5.469 -15.405 1.00 70.94 89 ASP A N 1
ATOM 734 C CA . ASP A 1 89 ? -3.350 -5.031 -16.510 1.00 70.94 89 ASP A CA 1
ATOM 735 C C . ASP A 1 89 ? -2.603 -3.721 -16.212 1.00 70.94 89 ASP A C 1
ATOM 737 O O . ASP A 1 89 ? -1.624 -3.395 -16.881 1.00 70.94 89 ASP A O 1
ATOM 741 N N . ALA A 1 90 ? -3.066 -2.959 -15.216 1.00 71.62 90 ALA A N 1
ATOM 742 C CA . ALA A 1 90 ? -2.485 -1.682 -14.824 1.00 71.62 90 ALA A CA 1
ATOM 743 C C . ALA A 1 90 ? -2.475 -1.516 -13.299 1.00 71.62 90 ALA A C 1
ATOM 745 O O . ALA A 1 90 ? -3.460 -1.812 -12.619 1.00 71.62 90 ALA A O 1
ATOM 746 N N . VAL A 1 91 ? -1.366 -0.991 -12.773 1.00 76.94 91 VAL A N 1
ATOM 747 C CA . VAL A 1 91 ? -1.201 -0.608 -11.367 1.00 76.94 91 VAL A CA 1
ATOM 748 C C . VAL A 1 91 ? -0.861 0.875 -11.330 1.00 76.94 91 VAL A C 1
ATOM 750 O O . VAL A 1 91 ? 0.137 1.297 -11.906 1.00 76.94 91 VAL A O 1
ATOM 753 N N . GLN A 1 92 ? -1.701 1.661 -10.661 1.00 78.31 92 GLN A N 1
ATOM 754 C CA . GLN A 1 92 ? -1.438 3.071 -10.399 1.00 78.31 92 GLN A CA 1
ATOM 755 C C . GLN A 1 92 ? -0.982 3.232 -8.954 1.00 78.31 92 GLN A C 1
ATOM 757 O O . GLN A 1 92 ? -1.623 2.730 -8.030 1.00 78.31 92 GLN A O 1
ATOM 762 N N . THR A 1 93 ? 0.104 3.965 -8.762 1.00 74.62 93 THR A N 1
ATOM 763 C CA . THR A 1 93 ? 0.608 4.364 -7.451 1.00 74.62 93 THR A CA 1
ATOM 764 C C . THR A 1 93 ? 0.627 5.888 -7.376 1.00 74.62 93 THR A C 1
ATOM 766 O O . THR A 1 93 ? 0.755 6.569 -8.392 1.00 74.62 93 THR A O 1
ATOM 769 N N . ILE A 1 94 ? 0.413 6.431 -6.181 1.00 70.38 94 ILE A N 1
ATOM 770 C CA . ILE A 1 94 ? 0.404 7.874 -5.911 1.00 70.38 94 ILE A CA 1
ATOM 771 C C . ILE A 1 94 ? 1.460 8.129 -4.839 1.00 70.38 94 ILE A C 1
ATOM 773 O O . ILE A 1 94 ? 1.589 7.308 -3.927 1.00 70.38 94 ILE A O 1
ATOM 777 N N . ASP A 1 95 ? 2.198 9.238 -4.964 1.00 66.44 95 ASP A N 1
ATOM 778 C CA . ASP A 1 95 ? 3.234 9.657 -4.004 1.00 66.44 95 ASP A CA 1
ATOM 779 C C . ASP A 1 95 ? 4.290 8.554 -3.770 1.00 66.44 95 ASP A C 1
ATOM 781 O O . ASP A 1 95 ? 4.739 8.287 -2.652 1.00 66.44 95 ASP A O 1
ATOM 785 N N . MET A 1 96 ? 4.653 7.835 -4.846 1.00 58.47 96 MET A N 1
ATOM 786 C CA . MET A 1 96 ? 5.772 6.897 -4.804 1.00 58.47 96 MET A CA 1
ATOM 787 C C . MET A 1 96 ? 7.081 7.659 -4.971 1.00 58.47 96 MET A C 1
ATOM 789 O O . MET A 1 96 ? 7.526 7.915 -6.086 1.00 58.47 96 MET A O 1
ATOM 793 N N . ASN A 1 97 ? 7.705 7.978 -3.842 1.00 63.69 97 ASN A N 1
ATOM 794 C CA . ASN A 1 97 ? 9.035 8.564 -3.821 1.00 63.69 97 ASN A CA 1
ATOM 795 C C . ASN A 1 97 ? 10.089 7.447 -3.911 1.00 63.69 97 ASN A C 1
ATOM 797 O O . ASN A 1 97 ? 10.300 6.681 -2.973 1.00 63.69 97 ASN A O 1
ATOM 801 N N . GLN A 1 98 ? 10.659 7.329 -5.111 1.00 57.44 98 GLN A N 1
ATOM 802 C CA . GLN A 1 98 ? 11.908 6.655 -5.476 1.00 57.44 98 GLN A CA 1
ATOM 803 C C . GLN A 1 98 ? 13.169 7.220 -4.810 1.00 57.44 98 GLN A C 1
ATOM 805 O O . GLN A 1 98 ? 13.882 7.938 -5.505 1.00 57.44 98 GLN A O 1
ATOM 810 N N . ASP A 1 99 ? 13.470 6.975 -3.533 1.00 59.28 99 ASP A N 1
ATOM 811 C CA . ASP A 1 99 ? 14.733 7.486 -2.969 1.00 59.28 99 ASP A CA 1
ATOM 812 C C . ASP A 1 99 ? 15.960 6.780 -3.586 1.00 59.28 99 ASP A C 1
ATOM 814 O O . ASP A 1 99 ? 15.916 5.596 -3.922 1.00 59.28 99 ASP A O 1
ATOM 818 N N . PHE A 1 100 ? 17.076 7.505 -3.743 1.00 56.09 100 PHE A N 1
ATOM 819 C CA . PHE A 1 100 ? 18.300 7.050 -4.428 1.00 56.09 100 PHE A CA 1
ATOM 820 C C . PHE A 1 100 ? 19.134 6.024 -3.625 1.00 56.09 100 PHE A C 1
ATOM 822 O O . PHE A 1 100 ? 20.346 6.186 -3.460 1.00 56.09 100 PHE A O 1
ATOM 829 N N . TYR A 1 101 ? 18.516 4.958 -3.117 1.00 59.41 101 TYR A N 1
ATOM 830 C CA . TYR A 1 101 ? 19.224 3.853 -2.468 1.00 59.41 101 TYR A CA 1
ATOM 831 C C . TYR A 1 101 ? 19.756 2.847 -3.493 1.00 59.41 101 TYR A C 1
ATOM 833 O O . TYR A 1 101 ? 19.134 2.573 -4.521 1.00 59.41 101 TYR A O 1
ATOM 841 N N . PHE A 1 102 ? 20.918 2.256 -3.210 1.00 64.06 102 PHE A N 1
ATOM 842 C CA . PHE A 1 102 ? 21.536 1.257 -4.088 1.00 64.06 102 PHE A CA 1
ATOM 843 C C . PHE A 1 102 ? 20.629 0.029 -4.281 1.00 64.06 102 PHE A C 1
ATOM 845 O O . PHE A 1 102 ? 20.555 -0.553 -5.363 1.00 64.06 102 PHE A O 1
ATOM 852 N N . GLU A 1 103 ? 19.878 -0.330 -3.247 1.00 65.38 103 GLU A N 1
ATOM 853 C CA . GLU A 1 103 ? 18.899 -1.406 -3.241 1.00 65.38 103 GLU A CA 1
ATOM 854 C C . GLU A 1 103 ? 17.718 -1.120 -4.182 1.00 65.38 103 GLU A C 1
ATOM 856 O O . GLU A 1 103 ? 17.225 -2.045 -4.829 1.00 65.38 103 GLU A O 1
ATOM 861 N N . GLU A 1 104 ? 17.293 0.141 -4.325 1.00 64.50 104 GLU A N 1
ATOM 862 C CA . GLU A 1 104 ? 16.267 0.544 -5.303 1.00 64.50 104 GLU A CA 1
ATOM 863 C C . GLU A 1 104 ? 16.788 0.384 -6.742 1.00 64.50 104 GLU A C 1
ATOM 865 O O . GLU A 1 104 ? 16.065 -0.094 -7.620 1.00 64.50 104 GLU A O 1
ATOM 870 N N . ALA A 1 105 ? 18.080 0.639 -6.985 1.00 66.56 105 ALA A N 1
ATOM 871 C CA . ALA A 1 105 ? 18.689 0.390 -8.296 1.00 66.56 105 ALA A CA 1
ATOM 872 C C . ALA A 1 105 ? 18.661 -1.103 -8.686 1.00 66.56 105 ALA A C 1
ATOM 874 O O . ALA A 1 105 ? 18.498 -1.445 -9.862 1.00 66.56 105 ALA A O 1
ATOM 875 N N . LEU A 1 106 ? 18.747 -2.018 -7.712 1.00 68.75 106 LEU A N 1
ATOM 876 C CA . LEU A 1 106 ? 18.580 -3.455 -7.964 1.00 68.75 106 LEU A CA 1
ATOM 877 C C . LEU A 1 106 ? 17.133 -3.818 -8.332 1.00 68.75 106 LEU A C 1
ATOM 879 O O . LEU A 1 106 ? 16.919 -4.754 -9.108 1.00 68.75 106 LEU A O 1
ATOM 883 N N . LYS A 1 107 ? 16.137 -3.067 -7.845 1.00 69.81 107 LYS A N 1
ATOM 884 C CA . LYS A 1 107 ? 14.732 -3.265 -8.232 1.00 69.81 107 LYS A CA 1
ATOM 885 C C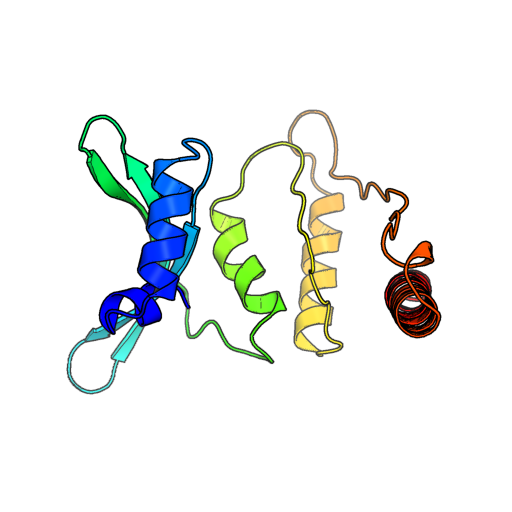 . LYS A 1 107 ? 14.473 -2.841 -9.665 1.00 69.81 107 LYS A C 1
ATOM 887 O O . LYS A 1 107 ? 13.728 -3.538 -10.346 1.00 69.81 107 LYS A O 1
ATOM 892 N N . MET A 1 108 ? 15.128 -1.784 -10.148 1.00 69.44 108 MET A N 1
ATOM 893 C CA . MET A 1 108 ? 15.025 -1.372 -11.552 1.00 69.44 108 MET A CA 1
ATOM 894 C C . MET A 1 108 ? 15.446 -2.486 -12.506 1.00 69.44 108 MET A C 1
ATOM 896 O O . MET A 1 108 ? 14.762 -2.733 -13.494 1.00 69.44 108 MET A O 1
ATOM 900 N N . ARG A 1 109 ? 16.508 -3.236 -12.186 1.00 76.69 109 ARG A N 1
ATOM 901 C CA . ARG A 1 109 ? 16.885 -4.412 -12.981 1.00 76.69 109 ARG A CA 1
ATOM 902 C C . ARG A 1 109 ? 15.755 -5.441 -13.043 1.00 76.69 109 ARG A C 1
ATOM 904 O O . ARG A 1 109 ? 15.419 -5.889 -14.132 1.00 76.69 109 ARG A O 1
ATOM 911 N N . ASN A 1 110 ? 15.176 -5.800 -11.897 1.00 76.00 110 ASN A N 1
ATOM 912 C CA . ASN A 1 110 ? 14.086 -6.777 -11.840 1.00 76.00 110 ASN A CA 1
ATOM 913 C C . ASN A 1 110 ? 12.839 -6.268 -12.578 1.00 76.00 110 ASN A C 1
ATOM 915 O O . ASN A 1 110 ? 12.269 -6.997 -13.381 1.00 76.00 110 ASN A O 1
ATOM 919 N N . LEU A 1 111 ? 12.472 -5.000 -12.377 1.00 76.12 111 LEU A N 1
ATOM 920 C CA . LEU A 1 111 ? 11.362 -4.350 -13.068 1.00 76.12 111 LEU A CA 1
ATOM 921 C C . LEU A 1 111 ? 11.561 -4.370 -14.588 1.00 76.12 111 LEU A C 1
ATOM 923 O O . LEU A 1 111 ? 10.634 -4.710 -15.310 1.00 76.12 111 LEU A O 1
ATOM 927 N N . LEU A 1 112 ? 12.757 -4.049 -15.087 1.00 79.88 112 LEU A N 1
ATOM 928 C CA . LEU A 1 112 ? 13.055 -4.046 -16.523 1.00 79.88 112 LEU A CA 1
ATOM 929 C C . LEU A 1 112 ? 12.993 -5.447 -17.155 1.00 79.88 112 LEU A C 1
ATOM 931 O O . LEU A 1 112 ? 12.665 -5.561 -18.338 1.00 79.88 112 LEU A O 1
ATOM 935 N N . GLU A 1 113 ? 13.270 -6.515 -16.401 1.00 84.00 113 GLU A N 1
ATOM 936 C CA . GLU A 1 113 ? 13.078 -7.888 -16.891 1.00 84.00 113 GLU A CA 1
ATOM 937 C C . GLU A 1 113 ? 11.592 -8.211 -17.122 1.00 84.00 113 GLU A C 1
ATOM 939 O O . GLU A 1 113 ? 11.266 -8.899 -18.093 1.00 84.00 113 GLU A O 1
ATOM 944 N N . GLU A 1 114 ? 10.674 -7.641 -16.333 1.00 79.44 114 GLU A N 1
ATOM 945 C CA . GLU A 1 114 ? 9.225 -7.835 -16.511 1.00 79.44 114 GLU A CA 1
ATOM 946 C C . GLU A 1 114 ? 8.727 -7.348 -17.880 1.00 79.44 114 GLU A C 1
ATOM 948 O O . GLU A 1 114 ? 7.816 -7.934 -18.467 1.00 79.44 114 GLU A O 1
ATOM 953 N N . PHE A 1 115 ? 9.378 -6.332 -18.459 1.00 83.38 115 PHE A N 1
ATOM 954 C CA . PHE A 1 115 ? 9.055 -5.813 -19.794 1.00 83.38 115 PHE A CA 1
ATOM 955 C C . PHE A 1 115 ? 9.451 -6.759 -20.933 1.00 83.38 115 PHE A C 1
ATOM 957 O O . PHE A 1 115 ? 9.064 -6.532 -22.083 1.00 83.38 115 PHE A O 1
ATOM 964 N N . LYS A 1 116 ? 10.215 -7.823 -20.660 1.00 85.69 116 LYS A N 1
ATOM 965 C CA . LYS A 1 116 ? 10.584 -8.831 -21.668 1.00 85.69 116 LYS A CA 1
ATOM 966 C C . LYS A 1 116 ? 9.554 -9.956 -21.776 1.00 85.69 116 LYS A C 1
ATOM 968 O O . LYS A 1 116 ? 9.491 -10.613 -22.820 1.00 85.69 116 LYS A O 1
ATOM 973 N N . THR A 1 117 ? 8.736 -10.149 -20.745 1.00 86.19 117 THR A N 1
ATOM 974 C CA . THR A 1 117 ? 7.752 -11.234 -20.648 1.00 86.19 117 THR A CA 1
ATOM 975 C C . THR A 1 117 ? 6.381 -10.790 -21.160 1.00 86.19 117 THR A C 1
ATOM 977 O O . THR A 1 117 ? 5.960 -9.651 -20.970 1.00 86.19 117 THR A O 1
ATOM 980 N N . TYR A 1 118 ? 5.669 -11.691 -21.843 1.00 83.06 118 TYR A N 1
ATOM 981 C CA . TYR A 1 118 ? 4.279 -11.457 -22.241 1.00 83.06 118 TYR A CA 1
ATOM 982 C C . TYR A 1 118 ? 3.333 -11.847 -21.108 1.00 83.06 118 TYR A C 1
ATOM 984 O O . TYR A 1 118 ? 3.315 -13.000 -20.681 1.00 83.06 118 TYR A O 1
ATOM 992 N N . TYR A 1 119 ? 2.497 -10.901 -20.688 1.00 80.06 119 TYR A N 1
ATOM 993 C CA . TYR A 1 119 ? 1.408 -11.134 -19.749 1.00 80.06 119 TYR A CA 1
ATOM 994 C C . TYR A 1 119 ? 0.094 -11.142 -20.536 1.00 80.06 119 TYR A C 1
ATOM 996 O O . TYR A 1 119 ? -0.563 -10.123 -20.727 1.00 80.06 119 TYR A O 1
ATOM 1004 N N . GLY A 1 120 ? -0.243 -12.307 -21.097 1.00 83.19 120 GLY A N 1
ATOM 1005 C CA . GLY A 1 120 ? -1.363 -12.451 -22.027 1.00 83.19 120 GLY A CA 1
ATOM 1006 C C . GLY A 1 120 ? -0.994 -12.003 -23.443 1.00 83.19 120 GLY A C 1
ATOM 1007 O O . GLY A 1 120 ? -0.095 -12.569 -24.060 1.00 83.19 120 GLY A O 1
ATOM 1008 N N . ILE A 1 121 ? -1.705 -11.009 -23.985 1.00 82.62 121 ILE A N 1
ATOM 1009 C CA . ILE A 1 121 ? -1.575 -10.602 -25.401 1.00 82.62 121 ILE A CA 1
ATOM 1010 C C . ILE A 1 121 ? -0.429 -9.595 -25.610 1.00 82.62 121 ILE A C 1
ATOM 1012 O O . ILE A 1 121 ? 0.070 -9.437 -26.725 1.00 82.62 121 ILE A O 1
ATOM 1016 N N . ARG A 1 122 ? 0.000 -8.882 -24.561 1.00 81.31 122 ARG A N 1
ATOM 1017 C CA . ARG A 1 122 ? 0.986 -7.796 -24.663 1.00 81.31 122 ARG A CA 1
ATOM 1018 C C . ARG A 1 122 ? 2.029 -7.877 -23.551 1.00 81.31 122 ARG A C 1
ATOM 1020 O O . ARG A 1 122 ? 1.823 -8.516 -22.524 1.00 81.31 122 ARG A O 1
ATOM 1027 N N . ARG A 1 123 ? 3.169 -7.233 -23.792 1.00 82.31 123 ARG A N 1
ATOM 1028 C CA . ARG A 1 123 ? 4.173 -6.960 -22.760 1.00 82.31 123 ARG A CA 1
ATOM 1029 C C . ARG A 1 123 ? 3.748 -5.727 -21.954 1.00 82.31 123 ARG A C 1
ATOM 1031 O O . ARG A 1 123 ? 3.051 -4.876 -22.519 1.00 82.31 123 ARG A O 1
ATOM 1038 N N . PRO A 1 124 ? 4.170 -5.597 -20.686 1.00 82.88 124 PRO A N 1
ATOM 1039 C CA . PRO A 1 124 ? 3.978 -4.375 -19.912 1.00 82.88 124 PRO A CA 1
ATOM 1040 C C . PRO A 1 124 ? 4.543 -3.158 -20.656 1.00 82.88 124 PRO A C 1
ATOM 1042 O O . PRO A 1 124 ? 5.468 -3.274 -21.459 1.00 82.88 124 PRO A O 1
ATOM 1045 N N . THR A 1 125 ? 3.973 -1.976 -20.438 1.00 77.88 125 THR A N 1
ATOM 1046 C CA . THR A 1 125 ? 4.457 -0.715 -21.024 1.00 77.88 125 THR A CA 1
ATOM 1047 C C . THR A 1 125 ? 4.320 0.392 -19.987 1.00 77.88 125 THR A C 1
ATOM 1049 O O . THR A 1 125 ? 3.328 0.431 -19.263 1.00 77.88 125 THR A O 1
ATOM 1052 N N . ILE A 1 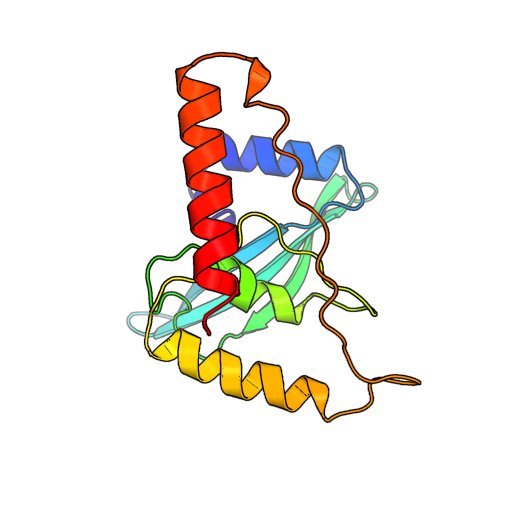126 ? 5.309 1.285 -19.905 1.00 76.69 126 ILE A N 1
ATOM 1053 C CA . ILE A 1 126 ? 5.235 2.460 -19.033 1.00 76.69 126 ILE A CA 1
ATOM 1054 C C . ILE A 1 126 ? 4.371 3.505 -19.735 1.00 76.69 126 ILE A C 1
ATOM 1056 O O . ILE A 1 126 ? 4.708 3.962 -20.828 1.00 76.69 126 ILE A O 1
ATOM 1060 N N . LEU A 1 127 ? 3.256 3.881 -19.110 1.00 74.00 127 LEU A N 1
ATOM 1061 C CA . LEU A 1 127 ? 2.409 4.976 -19.569 1.00 74.00 127 LEU A CA 1
ATOM 1062 C C . LEU A 1 127 ? 2.644 6.201 -18.684 1.00 74.00 127 LEU A C 1
ATOM 1064 O O . LEU A 1 127 ? 2.178 6.251 -17.550 1.00 74.00 127 LEU A O 1
ATOM 1068 N N . GLY A 1 128 ? 3.345 7.197 -19.219 1.00 69.50 128 GLY A N 1
ATOM 1069 C CA . GLY A 1 128 ? 3.446 8.509 -18.586 1.00 69.50 128 GLY A CA 1
ATOM 1070 C C . GLY A 1 128 ? 2.191 9.343 -18.848 1.00 69.50 128 GLY A C 1
ATOM 1071 O O . GLY A 1 128 ? 1.768 9.484 -19.997 1.00 69.50 128 GLY A O 1
ATOM 1072 N N . VAL A 1 129 ? 1.612 9.927 -17.799 1.00 63.88 129 VAL A N 1
ATOM 1073 C CA . VAL A 1 129 ? 0.541 10.934 -17.897 1.00 63.88 129 VAL A CA 1
ATOM 1074 C C . VAL A 1 129 ? 1.058 12.281 -17.402 1.00 63.88 129 VAL A C 1
ATOM 1076 O O . VAL A 1 129 ? 1.935 12.332 -16.545 1.00 63.88 129 VAL A O 1
ATOM 1079 N N . ARG A 1 130 ? 0.529 13.388 -17.939 1.00 66.19 130 ARG A N 1
ATOM 1080 C CA . A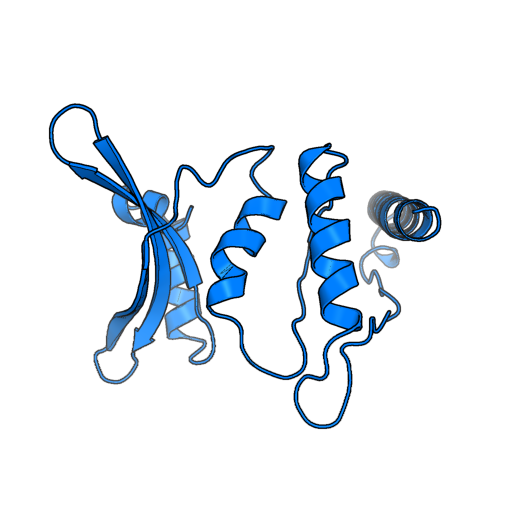RG A 1 130 ? 0.856 14.717 -17.406 1.00 66.19 130 ARG A CA 1
ATOM 1081 C C . ARG A 1 130 ? 0.257 14.864 -16.012 1.00 66.19 130 ARG A C 1
ATOM 1083 O O . ARG A 1 130 ? -0.954 14.721 -15.850 1.00 66.19 130 ARG A O 1
ATOM 1090 N N . GLU A 1 131 ? 1.093 15.195 -15.041 1.00 65.44 131 GLU A N 1
ATOM 1091 C CA . GLU A 1 131 ? 0.641 15.599 -13.718 1.00 65.44 131 GLU A CA 1
ATOM 1092 C C . GLU A 1 131 ? 0.123 17.043 -13.762 1.00 65.44 131 GLU A C 1
ATOM 1094 O O . GLU A 1 131 ? 0.766 17.934 -14.320 1.00 65.44 131 GLU A O 1
ATOM 1099 N N . ASN A 1 132 ? -1.063 17.276 -13.197 1.00 67.44 132 ASN A N 1
ATOM 1100 C CA . ASN A 1 132 ? -1.650 18.609 -13.089 1.00 67.44 132 ASN A CA 1
ATOM 1101 C C . ASN A 1 132 ? -1.674 19.024 -11.618 1.00 67.44 132 ASN A C 1
ATOM 1103 O O . ASN A 1 132 ? -2.434 18.467 -10.827 1.00 67.44 132 ASN A O 1
ATOM 1107 N N . ILE A 1 133 ? -0.875 20.029 -11.256 1.00 64.88 133 ILE A N 1
ATOM 1108 C CA . ILE A 1 133 ? -0.831 20.549 -9.887 1.00 64.88 133 ILE A CA 1
ATOM 1109 C C . ILE A 1 133 ? -1.835 21.696 -9.753 1.00 64.88 133 ILE A C 1
ATOM 1111 O O . ILE A 1 133 ? -1.576 22.842 -10.122 1.00 64.88 133 ILE A O 1
ATOM 1115 N N . PHE A 1 134 ? -3.011 21.386 -9.210 1.00 65.56 134 PHE A N 1
ATOM 1116 C CA . PHE A 1 134 ? -4.123 22.337 -9.097 1.00 65.56 134 PHE A CA 1
ATOM 1117 C C . PHE A 1 134 ? -3.907 23.431 -8.037 1.00 65.56 134 PHE A C 1
ATOM 1119 O O . PHE A 1 134 ? -4.595 24.449 -8.051 1.00 65.56 134 PHE A O 1
ATOM 1126 N N . THR A 1 135 ? -2.948 23.257 -7.125 1.00 69.25 135 THR A N 1
ATOM 1127 C CA . THR A 1 135 ? -2.686 24.188 -6.014 1.00 69.25 135 THR A CA 1
ATOM 1128 C C . THR A 1 135 ? -1.777 25.362 -6.392 1.00 69.25 135 THR A C 1
ATOM 1130 O O . THR A 1 135 ? -1.736 26.355 -5.666 1.00 69.25 135 THR A O 1
ATOM 1133 N N . GLY A 1 136 ? -1.093 25.323 -7.543 1.00 61.84 136 GLY A N 1
ATOM 1134 C CA . GLY A 1 136 ? -0.130 26.359 -7.954 1.00 61.84 136 GLY A CA 1
ATOM 1135 C C . GLY A 1 136 ? -0.729 27.753 -8.210 1.00 61.84 136 GLY A C 1
ATOM 1136 O O . GLY A 1 136 ? -0.002 28.749 -8.284 1.00 61.84 136 GLY A O 1
ATOM 1137 N N . SER A 1 137 ? -2.055 27.860 -8.336 1.00 67.38 137 SER A N 1
ATOM 1138 C CA . SER A 1 137 ? -2.768 29.135 -8.487 1.00 67.38 137 SER A CA 1
ATOM 1139 C C . SER A 1 137 ? -3.160 29.786 -7.156 1.00 67.38 137 SER A C 1
ATOM 1141 O O . SER A 1 137 ? -3.523 30.960 -7.156 1.00 67.38 137 SER A O 1
ATOM 1143 N N . VAL A 1 138 ? -3.068 29.063 -6.033 1.00 74.88 138 VAL A N 1
ATOM 1144 C CA . VAL A 1 138 ? -3.679 29.467 -4.755 1.00 74.88 138 VAL A CA 1
ATOM 1145 C C . VAL A 1 138 ? -2.832 30.495 -3.994 1.00 74.88 138 VAL A C 1
ATOM 1147 O O . VAL A 1 138 ? -3.377 31.357 -3.311 1.00 74.88 138 VAL A O 1
ATOM 1150 N N . SER A 1 139 ? -1.501 30.450 -4.113 1.00 79.75 139 SER A N 1
ATOM 1151 C CA . SER A 1 139 ? -0.596 31.441 -3.510 1.00 79.75 139 SER A CA 1
ATOM 1152 C C . SER A 1 139 ? 0.804 31.395 -4.131 1.00 79.75 139 SER A C 1
ATOM 1154 O O . SER A 1 139 ? 1.143 30.462 -4.858 1.00 79.75 139 SER A O 1
ATOM 1156 N N . SER A 1 140 ? 1.648 32.387 -3.831 1.00 76.56 140 SER A N 1
ATOM 1157 C CA . SER A 1 140 ? 3.067 32.386 -4.224 1.00 76.56 140 SER A CA 1
ATOM 1158 C C . SER A 1 140 ? 3.844 31.214 -3.613 1.00 76.56 140 SER A C 1
ATOM 1160 O O . SER A 1 140 ? 4.677 30.622 -4.296 1.00 76.56 140 SER A O 1
ATOM 1162 N N . LEU A 1 141 ? 3.528 30.828 -2.370 1.00 77.75 141 LEU A N 1
ATOM 1163 C CA . LEU A 1 141 ? 4.114 29.658 -1.712 1.00 77.75 141 LEU A CA 1
ATOM 1164 C C . LEU A 1 141 ? 3.648 28.352 -2.368 1.00 77.75 141 LEU A C 1
ATOM 1166 O O . LEU A 1 141 ? 4.464 27.479 -2.642 1.00 77.75 141 LEU A O 1
ATOM 1170 N N . ALA A 1 142 ? 2.357 28.235 -2.688 1.00 72.56 142 ALA A N 1
ATOM 1171 C CA . ALA A 1 142 ? 1.821 27.061 -3.373 1.00 72.56 142 ALA A CA 1
ATOM 1172 C C . ALA A 1 142 ? 2.375 26.930 -4.801 1.00 72.56 142 ALA A C 1
ATOM 1174 O O . ALA A 1 142 ? 2.659 25.825 -5.254 1.00 72.56 142 ALA A O 1
ATOM 1175 N N . ARG A 1 143 ? 2.607 28.054 -5.492 1.00 69.75 143 ARG A N 1
ATOM 1176 C CA . ARG A 1 143 ? 3.290 28.084 -6.791 1.00 69.75 143 ARG A CA 1
ATOM 1177 C C . ARG A 1 143 ? 4.743 27.632 -6.693 1.00 69.75 143 ARG A C 1
ATOM 1179 O O . ARG A 1 143 ? 5.197 26.900 -7.563 1.00 69.75 143 ARG A O 1
ATOM 1186 N N . PHE A 1 144 ? 5.456 28.048 -5.648 1.00 77.19 144 PHE A N 1
ATOM 1187 C CA . PHE A 1 144 ? 6.830 27.611 -5.407 1.00 77.19 144 PHE A CA 1
ATOM 1188 C C . PHE A 1 144 ? 6.901 26.109 -5.106 1.00 77.19 144 PHE A C 1
ATOM 1190 O O . PHE A 1 144 ? 7.666 25.406 -5.755 1.00 77.19 144 PHE A O 1
ATOM 1197 N N . MET A 1 145 ? 6.046 25.600 -4.214 1.00 74.50 145 MET A N 1
ATOM 1198 C CA . MET A 1 145 ? 5.955 24.163 -3.924 1.00 74.50 145 MET A CA 1
ATOM 1199 C C . MET A 1 145 ? 5.563 23.359 -5.168 1.00 74.50 145 MET A C 1
ATOM 1201 O O . MET A 1 145 ? 6.196 22.362 -5.474 1.00 74.50 145 MET A O 1
ATOM 1205 N N . SER A 1 146 ? 4.592 23.836 -5.951 1.00 70.38 146 SER A N 1
ATOM 1206 C CA . SER A 1 146 ? 4.211 23.216 -7.225 1.00 70.38 146 SER A CA 1
ATOM 1207 C C . SER A 1 146 ? 5.360 23.189 -8.239 1.00 70.38 146 SER A C 1
ATOM 1209 O O . SER A 1 146 ? 5.502 22.211 -8.966 1.00 70.38 146 SER A O 1
ATOM 1211 N N . ALA A 1 147 ? 6.186 24.238 -8.297 1.00 70.62 147 ALA A N 1
ATOM 1212 C CA . ALA A 1 147 ? 7.362 24.274 -9.161 1.00 70.62 147 ALA A CA 1
ATOM 1213 C C . ALA A 1 147 ? 8.481 23.344 -8.661 1.00 70.62 147 ALA A C 1
ATOM 1215 O O . ALA A 1 147 ? 9.175 22.741 -9.480 1.00 70.62 147 ALA A O 1
ATOM 1216 N N . LEU A 1 148 ? 8.641 23.192 -7.341 1.00 71.31 148 LEU A N 1
ATOM 1217 C CA . LEU A 1 148 ? 9.556 22.213 -6.752 1.00 71.31 148 LEU A CA 1
ATOM 1218 C C . LEU A 1 148 ? 9.115 20.787 -7.078 1.00 71.31 148 LEU A C 1
ATOM 1220 O O . LEU A 1 148 ? 9.910 20.049 -7.641 1.00 71.31 148 LEU A O 1
ATOM 1224 N N . GLU A 1 149 ? 7.851 20.440 -6.840 1.00 64.50 149 GLU A N 1
ATOM 1225 C CA . GLU A 1 149 ? 7.294 19.122 -7.178 1.00 64.50 149 GLU A CA 1
ATOM 1226 C C . GLU A 1 149 ? 7.457 18.814 -8.673 1.00 64.50 149 GLU A C 1
ATOM 1228 O O . GLU A 1 149 ? 8.032 17.796 -9.052 1.00 64.50 149 GLU A O 1
ATOM 1233 N N . MET A 1 150 ? 7.080 19.753 -9.551 1.00 64.12 150 MET A N 1
ATOM 1234 C CA . MET A 1 150 ? 7.226 19.565 -10.997 1.00 64.12 150 MET A CA 1
ATOM 1235 C C . MET A 1 150 ? 8.692 19.395 -11.423 1.00 64.12 150 MET A C 1
ATOM 1237 O O . MET A 1 150 ? 8.978 18.627 -12.342 1.00 64.12 150 MET A O 1
ATOM 1241 N N . SER A 1 151 ? 9.633 20.099 -10.787 1.00 59.12 151 SER A N 1
ATOM 1242 C CA . SER A 1 151 ? 11.056 20.006 -11.136 1.00 59.12 151 SER A CA 1
ATOM 1243 C C . SER A 1 151 ? 11.715 18.738 -10.588 1.00 59.12 151 SER A C 1
ATOM 1245 O O . SER A 1 151 ? 12.443 18.088 -11.337 1.00 59.12 151 SER A O 1
ATOM 1247 N N . PHE A 1 152 ? 11.411 18.338 -9.352 1.00 55.03 152 PHE A N 1
ATOM 1248 C CA . PHE A 1 152 ? 11.943 17.126 -8.725 1.00 55.03 152 PHE A CA 1
ATOM 1249 C C . PHE A 1 152 ? 11.455 15.864 -9.444 1.00 55.03 152 PHE A C 1
ATOM 1251 O O . PHE A 1 152 ? 12.263 15.015 -9.812 1.00 55.03 152 PHE A O 1
ATOM 1258 N N . VAL A 1 153 ? 10.153 15.789 -9.739 1.00 51.78 153 VAL A N 1
ATOM 1259 C CA . VAL A 1 153 ? 9.535 14.635 -10.407 1.00 51.78 153 VAL A CA 1
ATOM 1260 C C . VAL A 1 153 ? 9.939 14.554 -11.883 1.00 51.78 153 VAL A C 1
ATOM 1262 O O . VAL A 1 153 ? 10.191 13.471 -12.391 1.00 51.78 153 VAL A O 1
ATOM 1265 N N . THR A 1 154 ? 10.070 15.679 -12.598 1.00 45.97 154 THR A N 1
ATOM 1266 C CA . THR A 1 154 ? 10.336 15.629 -14.052 1.00 45.97 154 THR A CA 1
ATOM 1267 C C . THR A 1 154 ? 11.821 15.479 -14.397 1.00 45.97 154 THR A C 1
ATOM 1269 O O . THR A 1 154 ? 12.151 14.776 -15.348 1.00 45.97 154 THR A O 1
ATOM 1272 N N . TRP A 1 155 ? 12.742 16.124 -13.669 1.00 37.00 155 TRP A N 1
ATOM 1273 C CA . TRP A 1 155 ? 14.173 16.054 -14.009 1.00 37.00 155 TRP A CA 1
ATOM 1274 C C . TRP A 1 155 ? 14.851 14.778 -13.506 1.00 37.00 155 TRP A C 1
ATOM 1276 O O . TRP A 1 155 ? 15.718 14.254 -14.204 1.00 37.00 155 TRP A O 1
ATOM 1286 N N . ALA A 1 156 ? 14.440 14.242 -12.352 1.00 39.22 156 ALA A N 1
ATOM 1287 C CA . ALA A 1 156 ? 14.984 12.983 -11.842 1.00 39.22 156 ALA A CA 1
ATOM 1288 C C . ALA A 1 156 ? 14.552 11.769 -12.689 1.00 39.22 156 ALA A C 1
ATOM 1290 O O . ALA A 1 156 ? 15.316 10.819 -12.822 1.00 39.22 156 ALA A O 1
ATOM 1291 N N . SER A 1 157 ? 13.371 11.816 -13.317 1.00 38.31 157 SER A N 1
ATOM 1292 C CA . SER A 1 157 ? 12.836 10.717 -14.140 1.00 38.31 157 SER A CA 1
ATOM 1293 C C . SER A 1 157 ? 13.288 10.715 -15.606 1.00 38.31 157 SER A C 1
ATOM 1295 O O . SER A 1 157 ? 12.995 9.761 -16.318 1.00 38.31 157 SER A O 1
ATOM 1297 N N . VAL A 1 158 ? 13.959 11.769 -16.090 1.00 34.91 158 VAL A N 1
ATOM 1298 C CA . VAL A 1 158 ? 14.409 11.881 -17.497 1.00 34.91 158 VAL A CA 1
ATOM 1299 C C . VAL A 1 158 ? 15.900 11.539 -17.672 1.00 34.91 158 VAL A C 1
ATOM 1301 O O . VAL A 1 158 ? 16.359 11.383 -18.802 1.00 34.91 158 VAL A O 1
ATOM 1304 N N . PHE A 1 159 ? 16.660 11.365 -16.584 1.00 28.44 159 PHE A N 1
ATOM 1305 C CA . PHE A 1 159 ? 18.109 11.101 -16.636 1.00 28.44 159 PHE A CA 1
ATOM 1306 C C . PHE A 1 159 ? 18.589 9.813 -15.935 1.00 28.44 159 PHE A C 1
ATOM 1308 O O . PHE A 1 159 ? 19.790 9.663 -15.709 1.00 28.44 159 PHE A O 1
ATOM 1315 N N . LEU A 1 160 ? 17.697 8.852 -15.680 1.00 33.88 160 LEU A N 1
ATOM 1316 C CA . LEU A 1 160 ? 18.020 7.451 -15.358 1.00 33.88 160 LEU A CA 1
ATOM 1317 C C . LEU A 1 160 ? 17.106 6.515 -16.155 1.00 33.88 160 LEU A C 1
ATOM 1319 O O . LEU A 1 160 ? 17.570 5.400 -16.483 1.00 33.88 160 LEU A O 1
#

Sequence (160 aa):
MYGYQKGNGESRAEEILYLMKNNEALRVAYVDEFRFGREEVEYYSVLVKYDQLLKQEVEIYRIRLPGPLKLGEGKPENQNHAIIFTRGDAVQTIDMNQDFYFEEALKMRNLLEEFKTYYGIRRPTILGVRENIFTGSVSSLARFMSALEMSFVTWASVFL

InterPro domains:
  IPR003440 Glycosyl transferase 48 domain [PF02364] (10-156)

Secondary structure (DSSP, 8-state):
-HHHHHHTT-HHHHHHHHHHHH-TT-EEEEEEEEEETTTEEEEEEEEEEEETTTTEEEEEEEEE-SS-S-SSSSTTHHHHTTGGG--SS----SS------HHHHHHHHHHHHHTTS-BTTB-----------GGGGT-HHHHHHHHHHHHHHHHHTT--

Foldseek 3Di:
DLVVCVVVVHVVNVVLLVVLQVDVPDKDWDWDWDDDPDDDIWIWIWIWGQDPVVRGIDTPDIHTDPDDQPPDDPQLSRVVSCVVVDDDLDDDDDPNDPDPDPVSVVVVVVVVVQQVDDPPPHGRDDDDDDDDQPQLVVDPVSVVVVVVVCCVVPVVVVPD

pLDDT: mean 78.02, std 14.81, range [28.44, 97.56]

Radius of gyration: 19.08 Å; chains: 1; bounding box: 44×49×49 Å